Protein AF-A0A800FJP4-F1 (afdb_monomer)

Sequence (77 aa):
GAIIDLCRSNNITVLEKNFLIDDVYKADEAFVTGTFAGVLPVTAVDEHVLSGGQRGPLTKRLQELYRSEIDKRYPGK

Solvent-accessible surface area (backbone atoms only — not comparable to full-atom values): 4803 Å² total; per-residue (Å²): 99,79,67,61,53,48,29,57,76,65,77,40,92,81,82,93,69,93,79,55,73,68,56,60,70,68,32,68,61,51,66,51,75,44,95,84,67,44,62,39,68,40,30,56,58,91,93,38,68,20,42,88,60,39,81,35,72,67,60,51,51,49,38,54,53,50,50,54,50,49,46,70,76,44,73,94,115

Radius of gyration: 13.59 Å; Cα contacts (8 Å, |Δi|>4): 78; chains: 1; bounding box: 30×24×38 Å

Structure (mmCIF, N/CA/C/O backbone):
data_AF-A0A800FJP4-F1
#
_entry.id  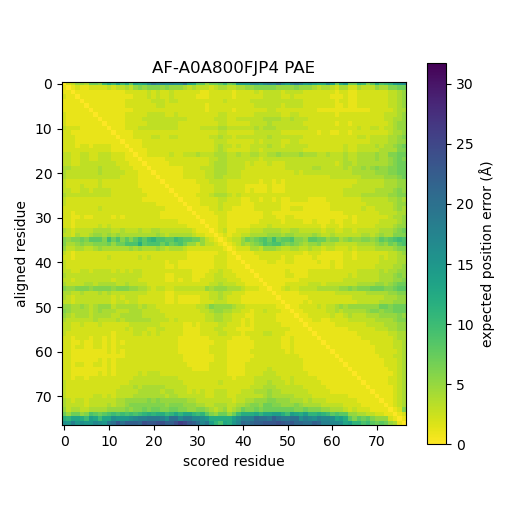 AF-A0A800FJP4-F1
#
loop_
_atom_site.group_PDB
_atom_site.id
_atom_site.type_symbol
_atom_site.label_atom_id
_atom_site.label_alt_id
_atom_site.label_comp_id
_atom_site.label_asym_id
_atom_site.label_entity_id
_atom_site.label_seq_id
_atom_site.pdbx_PDB_ins_code
_atom_site.Cartn_x
_atom_site.Cartn_y
_atom_site.Cartn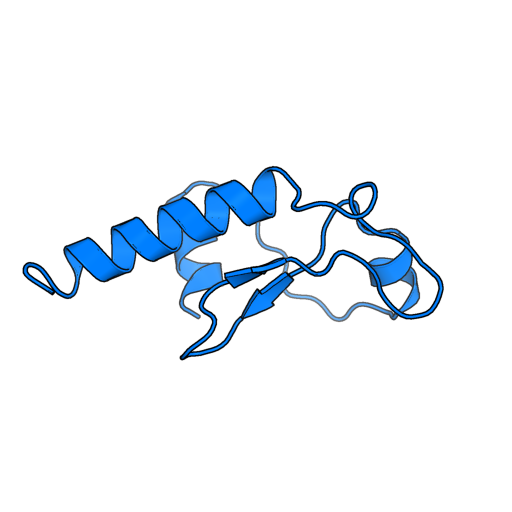_z
_atom_site.occupancy
_atom_site.B_iso_or_equiv
_atom_site.auth_seq_id
_atom_site.auth_comp_id
_atom_site.auth_asym_id
_atom_site.auth_atom_id
_atom_site.pdbx_PDB_model_num
ATOM 1 N N . GLY A 1 1 ? -7.106 -10.269 6.815 1.00 77.44 1 GLY A N 1
ATOM 2 C CA . GLY A 1 1 ? -5.728 -9.820 7.124 1.00 77.44 1 GLY A CA 1
ATOM 3 C C . GLY A 1 1 ? -5.727 -8.308 7.154 1.00 77.44 1 GLY A C 1
ATOM 4 O O . GLY A 1 1 ? -6.404 -7.742 6.311 1.00 77.44 1 GLY A O 1
ATOM 5 N N . ALA A 1 2 ? -5.013 -7.654 8.081 1.00 91.44 2 ALA A N 1
ATOM 6 C CA . ALA A 1 2 ? -5.262 -6.247 8.448 1.00 91.44 2 ALA A CA 1
ATOM 7 C C . ALA A 1 2 ? -5.463 -5.284 7.257 1.00 91.44 2 ALA A C 1
ATOM 9 O O . ALA A 1 2 ? -6.439 -4.542 7.239 1.00 91.44 2 ALA A O 1
ATOM 10 N N . ILE A 1 3 ? -4.606 -5.342 6.231 1.00 96.38 3 ILE A N 1
ATOM 11 C CA . ILE A 1 3 ? -4.741 -4.493 5.033 1.00 96.38 3 ILE A CA 1
ATOM 12 C C . ILE A 1 3 ? -5.890 -4.931 4.116 1.00 96.38 3 ILE A C 1
ATOM 14 O O . ILE A 1 3 ? -6.626 -4.087 3.622 1.00 96.38 3 ILE A O 1
ATOM 18 N N . ILE A 1 4 ? -6.101 -6.235 3.924 1.00 96.94 4 ILE A N 1
ATOM 19 C CA . ILE A 1 4 ? -7.234 -6.760 3.142 1.00 96.94 4 ILE A CA 1
ATOM 20 C C . ILE A 1 4 ? -8.572 -6.343 3.771 1.00 96.94 4 ILE A C 1
ATOM 22 O O . ILE A 1 4 ? -9.480 -5.905 3.065 1.00 96.94 4 ILE A O 1
ATOM 26 N N . ASP A 1 5 ? -8.691 -6.446 5.095 1.00 96.12 5 ASP A N 1
ATOM 27 C CA . ASP A 1 5 ? -9.919 -6.102 5.819 1.00 96.12 5 ASP A CA 1
ATOM 28 C C . ASP A 1 5 ? -10.179 -4.586 5.755 1.00 96.12 5 ASP A C 1
ATOM 30 O O . ASP A 1 5 ? -11.315 -4.140 5.568 1.00 96.12 5 ASP A O 1
ATOM 34 N N . LEU A 1 6 ? -9.107 -3.790 5.806 1.00 96.44 6 LEU A N 1
ATOM 35 C CA . LEU A 1 6 ? -9.145 -2.344 5.612 1.00 96.44 6 LEU A CA 1
ATOM 36 C C . LEU A 1 6 ? -9.594 -1.967 4.194 1.00 96.44 6 LEU A C 1
ATOM 38 O O . LEU A 1 6 ? -10.453 -1.100 4.047 1.00 96.44 6 LEU A O 1
ATOM 42 N N . CYS A 1 7 ? -9.078 -2.638 3.159 1.00 97.81 7 CYS A N 1
ATOM 43 C CA . CYS A 1 7 ? -9.523 -2.448 1.779 1.00 97.81 7 CYS A CA 1
ATOM 44 C C . CYS A 1 7 ? -11.023 -2.731 1.631 1.00 97.81 7 CYS A C 1
ATOM 46 O O . CYS A 1 7 ? -11.759 -1.881 1.127 1.00 97.81 7 CYS A O 1
ATOM 48 N N . ARG A 1 8 ? -11.486 -3.881 2.143 1.00 97.00 8 ARG A N 1
ATOM 49 C CA . ARG A 1 8 ? -12.904 -4.280 2.115 1.00 97.00 8 ARG A CA 1
ATOM 50 C C . ARG A 1 8 ? -13.802 -3.239 2.787 1.00 97.00 8 ARG A C 1
ATOM 52 O O . ARG A 1 8 ? -14.814 -2.848 2.218 1.00 97.00 8 ARG A O 1
ATOM 59 N N . SER A 1 9 ? -13.389 -2.730 3.946 1.00 96.94 9 SER A N 1
ATOM 60 C CA . SER A 1 9 ? -14.149 -1.731 4.714 1.00 96.94 9 SER A CA 1
ATOM 61 C C . SER A 1 9 ? -14.169 -0.339 4.066 1.00 96.94 9 SER A C 1
ATOM 63 O O . SER A 1 9 ? -15.003 0.491 4.412 1.00 96.94 9 SER A O 1
ATOM 65 N N . ASN A 1 10 ? -13.261 -0.073 3.121 1.00 97.25 10 ASN A N 1
ATOM 66 C CA . ASN A 1 10 ? -13.113 1.214 2.435 1.00 97.25 10 ASN A CA 1
ATOM 67 C C . ASN A 1 10 ? -13.494 1.155 0.945 1.00 97.25 10 ASN A C 1
ATOM 69 O O . ASN A 1 10 ? -13.114 2.049 0.180 1.00 97.25 10 ASN A O 1
ATOM 73 N N . ASN A 1 11 ? -14.243 0.122 0.536 1.00 97.12 11 ASN A N 1
ATOM 74 C CA . ASN A 1 11 ? -14.684 -0.101 -0.846 1.00 97.12 11 ASN A CA 1
ATOM 75 C C . ASN A 1 11 ? -13.521 -0.121 -1.855 1.00 97.12 11 ASN A C 1
ATOM 77 O O . ASN A 1 11 ? -13.634 0.389 -2.969 1.00 97.12 11 ASN A O 1
ATOM 81 N N . ILE A 1 12 ? -12.379 -0.682 -1.452 1.00 97.75 12 ILE A N 1
ATOM 82 C CA . ILE A 1 12 ? -11.244 -0.958 -2.333 1.00 97.75 12 ILE A CA 1
ATOM 83 C C . ILE A 1 12 ? -11.350 -2.424 -2.748 1.00 97.75 12 ILE A C 1
ATOM 85 O O . ILE A 1 12 ? -11.336 -3.315 -1.897 1.00 97.75 12 ILE A O 1
ATOM 89 N N . THR A 1 13 ? -11.471 -2.676 -4.051 1.00 97.94 13 THR A N 1
ATOM 90 C CA . THR A 1 13 ? -11.576 -4.033 -4.600 1.00 97.94 13 THR A CA 1
ATOM 91 C C . THR A 1 13 ? -10.342 -4.856 -4.244 1.00 97.94 13 THR A C 1
ATOM 93 O O . THR A 1 13 ? -9.214 -4.431 -4.485 1.00 97.94 13 THR A O 1
ATOM 96 N N . VAL A 1 14 ? -10.561 -6.057 -3.707 1.00 97.56 14 VAL A N 1
ATOM 97 C CA . VAL A 1 14 ? -9.497 -7.019 -3.400 1.00 97.56 14 VAL A CA 1
ATOM 98 C C . VAL A 1 14 ? -9.736 -8.295 -4.191 1.00 97.56 14 VAL A C 1
ATOM 100 O O . VAL A 1 14 ? -10.816 -8.879 -4.113 1.00 97.56 14 VAL A O 1
ATOM 103 N N . LEU A 1 15 ? -8.712 -8.736 -4.919 1.00 96.69 15 LEU A N 1
ATOM 104 C CA . LEU A 1 15 ? -8.686 -10.017 -5.615 1.00 96.69 15 LEU A CA 1
ATOM 105 C C . LEU A 1 15 ? -7.516 -10.839 -5.079 1.00 96.69 15 LEU A C 1
ATOM 107 O O . LEU A 1 15 ? -6.359 -10.550 -5.371 1.00 96.69 15 LEU A O 1
ATOM 111 N N . GLU A 1 16 ? -7.829 -11.857 -4.283 1.00 96.62 16 GLU A N 1
ATOM 112 C CA . GLU A 1 16 ? -6.843 -12.820 -3.792 1.00 96.62 16 GLU A CA 1
ATOM 113 C C . GLU A 1 16 ? -6.649 -13.893 -4.870 1.00 96.62 16 GLU A C 1
ATOM 115 O O . GLU A 1 16 ? -7.549 -14.688 -5.140 1.00 96.62 16 GLU A O 1
ATOM 120 N N . LYS A 1 17 ? -5.494 -13.876 -5.537 1.00 95.81 17 LYS A N 1
ATOM 121 C CA . LYS A 1 17 ? -5.142 -14.835 -6.589 1.00 95.81 17 LYS A CA 1
ATOM 122 C C . LYS A 1 17 ? -3.642 -15.091 -6.601 1.00 95.81 17 LYS A C 1
ATOM 124 O O . LYS A 1 17 ? -2.860 -14.266 -6.132 1.00 95.81 17 LYS A O 1
ATOM 129 N N . ASN A 1 18 ? -3.249 -16.198 -7.218 1.00 97.69 18 ASN A N 1
ATOM 130 C CA . ASN A 1 18 ? -1.869 -16.361 -7.653 1.00 97.69 18 ASN A CA 1
ATOM 131 C C . ASN A 1 18 ? -1.567 -15.334 -8.753 1.00 97.69 18 ASN A C 1
ATOM 133 O O . ASN A 1 18 ? -2.418 -15.055 -9.602 1.00 97.69 18 ASN A O 1
ATOM 137 N N . PHE A 1 19 ? -0.359 -14.790 -8.729 1.00 96.50 19 PHE A N 1
ATOM 138 C CA . PHE A 1 19 ? 0.161 -13.873 -9.735 1.00 96.50 19 PHE A CA 1
ATOM 139 C C . PHE A 1 19 ? 1.584 -14.293 -10.106 1.00 96.50 19 PHE A C 1
ATOM 141 O O . PHE A 1 19 ? 2.257 -14.991 -9.344 1.00 96.50 19 PHE A O 1
ATOM 148 N N . LEU A 1 20 ? 2.014 -13.907 -11.299 1.00 97.81 20 LEU A N 1
ATOM 149 C CA . LEU A 1 20 ? 3.360 -14.141 -11.808 1.00 97.81 20 LEU A CA 1
ATOM 150 C C . LEU A 1 20 ? 4.235 -12.915 -11.552 1.00 97.81 20 LEU A C 1
ATOM 152 O O . LEU A 1 20 ? 3.737 -11.817 -11.317 1.00 97.81 20 LEU A O 1
ATOM 156 N N . ILE A 1 21 ? 5.553 -13.077 -11.656 1.00 96.62 21 ILE A N 1
ATOM 157 C CA . ILE A 1 21 ? 6.474 -11.942 -11.523 1.00 96.62 21 ILE A CA 1
ATOM 158 C C . ILE A 1 21 ? 6.211 -10.856 -12.584 1.00 96.62 21 ILE A C 1
ATOM 160 O O . ILE A 1 21 ? 6.245 -9.669 -12.275 1.00 96.62 21 ILE A O 1
ATOM 164 N N . ASP A 1 22 ? 5.811 -11.256 -13.794 1.00 97.25 22 ASP A N 1
ATOM 165 C CA . ASP A 1 22 ? 5.411 -10.347 -14.874 1.00 97.25 22 ASP A CA 1
ATOM 166 C C . ASP A 1 22 ? 4.208 -9.463 -14.519 1.00 97.25 22 ASP A C 1
ATOM 168 O O . ASP A 1 22 ? 4.103 -8.349 -15.035 1.00 97.25 22 ASP A O 1
ATOM 172 N N . ASP A 1 23 ? 3.302 -9.935 -13.653 1.00 97.25 23 ASP A N 1
ATOM 173 C CA . ASP A 1 23 ? 2.190 -9.115 -13.163 1.00 97.25 23 ASP A CA 1
ATOM 174 C C . ASP A 1 23 ? 2.712 -7.983 -12.264 1.00 97.25 23 ASP A C 1
ATOM 176 O O . ASP A 1 23 ? 2.166 -6.883 -12.282 1.00 97.25 23 ASP A O 1
ATOM 180 N N . VAL A 1 24 ? 3.789 -8.233 -11.507 1.00 97.19 24 VAL A N 1
ATOM 181 C CA . VAL A 1 24 ? 4.428 -7.238 -10.632 1.00 97.19 24 VAL A CA 1
ATOM 182 C C . VAL A 1 24 ? 5.170 -6.193 -11.455 1.00 97.19 24 VAL A C 1
ATOM 184 O O . VAL A 1 24 ? 5.012 -5.003 -11.201 1.00 97.19 24 VAL A O 1
ATOM 187 N N . TYR A 1 25 ? 5.930 -6.608 -12.474 1.00 97.38 25 TYR A N 1
ATOM 188 C CA . TYR A 1 25 ? 6.657 -5.677 -13.350 1.00 97.38 25 TYR A CA 1
ATOM 189 C C . TYR A 1 25 ? 5.738 -4.722 -14.118 1.00 97.38 25 TYR A C 1
ATOM 191 O O . TYR A 1 25 ? 6.159 -3.629 -14.490 1.00 97.38 25 TYR A O 1
ATOM 199 N N . LYS A 1 26 ? 4.488 -5.131 -14.360 1.00 96.06 26 LYS A N 1
ATOM 200 C CA . LYS A 1 26 ? 3.466 -4.337 -15.058 1.00 96.06 26 LYS A CA 1
ATOM 201 C C . LYS A 1 26 ? 2.497 -3.631 -14.108 1.00 96.06 26 LYS A C 1
ATOM 203 O O . LYS A 1 26 ? 1.574 -2.976 -14.585 1.00 96.06 26 LYS A O 1
ATOM 208 N N . ALA A 1 27 ? 2.657 -3.790 -12.796 1.00 97.62 27 ALA A N 1
ATOM 209 C CA . ALA A 1 27 ? 1.759 -3.182 -11.829 1.00 97.62 27 ALA A CA 1
ATOM 210 C C . ALA A 1 27 ? 1.952 -1.659 -11.785 1.00 97.62 27 ALA A C 1
ATOM 212 O O . ALA A 1 27 ? 3.079 -1.164 -11.776 1.00 97.62 27 ALA A O 1
ATOM 213 N N . ASP A 1 28 ? 0.850 -0.913 -11.678 1.00 97.75 28 ASP A N 1
ATOM 214 C CA . ASP A 1 28 ? 0.907 0.538 -11.467 1.00 97.75 28 ASP A CA 1
ATOM 215 C C . ASP A 1 28 ? 1.610 0.882 -10.142 1.00 97.75 28 ASP A C 1
ATOM 217 O O . ASP A 1 28 ? 2.378 1.846 -10.058 1.00 97.75 28 ASP A O 1
ATOM 221 N N . GLU A 1 29 ? 1.358 0.069 -9.109 1.00 98.12 29 GLU A N 1
ATOM 222 C CA . GLU A 1 29 ? 1.926 0.174 -7.765 1.00 98.12 29 GLU A CA 1
ATOM 223 C C . GLU A 1 29 ? 2.168 -1.213 -7.157 1.00 98.12 29 GLU A C 1
ATOM 225 O O . GLU A 1 29 ? 1.400 -2.149 -7.386 1.00 98.12 29 GLU A O 1
ATOM 230 N N . ALA A 1 30 ? 3.171 -1.316 -6.286 1.00 97.94 30 ALA A N 1
ATOM 231 C CA . ALA A 1 30 ? 3.345 -2.450 -5.387 1.00 97.94 30 ALA A CA 1
ATOM 232 C C . ALA A 1 30 ? 3.724 -1.967 -3.982 1.00 97.94 30 ALA A C 1
ATOM 234 O O . ALA A 1 30 ? 4.300 -0.892 -3.791 1.00 97.94 30 ALA A O 1
ATOM 235 N N . PHE A 1 31 ? 3.404 -2.773 -2.975 1.00 97.88 31 PHE A N 1
ATOM 236 C CA . PHE A 1 31 ? 3.773 -2.511 -1.590 1.00 97.88 31 PHE A CA 1
ATOM 237 C C . PHE A 1 31 ? 3.951 -3.823 -0.831 1.00 97.88 31 PHE A C 1
ATOM 239 O O . PHE A 1 31 ? 3.393 -4.856 -1.198 1.00 97.88 31 PHE A O 1
ATOM 246 N N . VAL A 1 32 ? 4.702 -3.764 0.265 1.00 97.12 32 VAL A N 1
ATOM 247 C CA . VAL A 1 32 ? 4.822 -4.867 1.223 1.00 97.12 32 VAL A CA 1
ATOM 248 C C . VAL A 1 32 ? 4.210 -4.471 2.557 1.00 97.12 32 VAL A C 1
ATOM 250 O O . VAL A 1 32 ? 4.147 -3.290 2.911 1.00 97.12 32 VAL A O 1
ATOM 253 N N . THR A 1 33 ? 3.759 -5.473 3.307 1.00 96.44 33 THR A N 1
ATOM 254 C CA . THR A 1 33 ? 3.184 -5.274 4.637 1.00 96.44 33 THR A CA 1
ATOM 255 C C . THR A 1 33 ? 4.008 -5.988 5.693 1.00 96.44 33 THR A C 1
ATOM 257 O O . THR A 1 33 ? 4.406 -7.132 5.484 1.00 96.44 33 THR A O 1
ATOM 260 N N . GLY A 1 34 ? 4.211 -5.365 6.848 1.00 93.94 34 GLY A N 1
ATOM 261 C CA . GLY A 1 34 ? 4.883 -6.002 7.980 1.00 93.94 34 GLY A CA 1
ATOM 262 C C . GLY A 1 34 ? 4.554 -5.309 9.294 1.00 93.94 34 GLY A C 1
ATOM 263 O O . GLY A 1 34 ? 4.183 -4.140 9.301 1.00 93.94 34 GLY A O 1
ATOM 264 N N . THR A 1 35 ? 4.709 -6.011 10.417 1.00 88.94 35 THR A N 1
ATOM 265 C CA . THR A 1 35 ? 4.340 -5.491 11.746 1.00 88.94 35 THR A CA 1
ATOM 266 C C . THR A 1 35 ? 5.004 -4.151 12.067 1.00 88.94 35 THR A C 1
ATOM 268 O O . THR A 1 35 ? 4.344 -3.250 12.574 1.00 88.94 35 THR A O 1
ATOM 271 N N . PHE A 1 36 ? 6.292 -4.001 11.742 1.00 83.81 36 PHE A N 1
ATOM 272 C CA . PHE A 1 36 ? 7.043 -2.771 12.009 1.00 83.81 36 PHE A CA 1
ATOM 273 C C . PHE A 1 36 ? 6.858 -1.711 10.920 1.00 83.81 36 PHE A C 1
ATOM 275 O O . PHE A 1 36 ? 6.599 -0.552 11.225 1.00 83.81 36 PHE A O 1
ATOM 282 N N . ALA A 1 37 ? 6.978 -2.103 9.649 1.00 85.75 37 ALA A N 1
ATOM 283 C CA . ALA A 1 37 ? 6.919 -1.166 8.528 1.00 85.75 37 ALA A CA 1
ATOM 284 C C . ALA A 1 37 ? 5.488 -0.696 8.199 1.00 85.75 37 ALA A C 1
ATOM 286 O O . ALA A 1 37 ? 5.310 0.312 7.519 1.00 85.75 37 ALA A O 1
ATOM 287 N N . GLY A 1 38 ? 4.461 -1.411 8.669 1.00 92.75 38 GLY A N 1
ATOM 288 C CA . GLY A 1 38 ? 3.072 -1.172 8.293 1.00 92.75 38 GLY A CA 1
ATOM 289 C C . GLY A 1 38 ? 2.868 -1.473 6.813 1.00 92.75 38 GLY A C 1
ATOM 290 O O . GLY A 1 38 ? 2.916 -2.634 6.419 1.00 92.75 38 GLY A O 1
ATOM 291 N N . VAL A 1 39 ? 2.668 -0.425 6.013 1.00 97.12 39 VAL A N 1
ATOM 292 C CA . VAL A 1 39 ? 2.573 -0.475 4.547 1.00 97.12 39 VAL A CA 1
ATOM 293 C C . VAL A 1 39 ? 3.769 0.281 3.972 1.00 97.12 39 VAL A C 1
ATOM 295 O O . VAL A 1 39 ? 3.888 1.488 4.189 1.00 97.12 39 VAL A O 1
ATOM 298 N N . LEU A 1 40 ? 4.643 -0.407 3.238 1.00 97.06 40 LEU A N 1
ATOM 299 C CA . LEU A 1 40 ? 5.843 0.180 2.638 1.00 97.06 40 LEU A CA 1
ATOM 300 C C . LEU A 1 40 ? 5.744 0.139 1.103 1.00 97.06 40 LEU A C 1
ATOM 302 O O . LEU A 1 40 ? 5.558 -0.953 0.561 1.00 97.06 40 LEU A O 1
ATOM 306 N N . PRO A 1 41 ? 5.866 1.280 0.397 1.00 97.81 41 PRO A N 1
ATOM 307 C CA . PRO A 1 41 ? 5.849 1.299 -1.061 1.00 97.81 41 PRO A CA 1
ATOM 308 C C . PRO A 1 41 ? 7.072 0.586 -1.633 1.00 97.81 41 PRO A C 1
ATOM 310 O O . PRO A 1 41 ? 8.188 0.761 -1.146 1.00 97.81 41 PRO A O 1
ATOM 313 N N . VAL A 1 42 ? 6.853 -0.166 -2.704 1.00 97.81 42 VAL A N 1
ATOM 314 C CA . VAL A 1 42 ? 7.908 -0.712 -3.554 1.00 97.81 42 VAL A CA 1
ATOM 315 C C . VAL A 1 42 ? 8.022 0.200 -4.770 1.00 97.81 42 VAL A C 1
ATOM 317 O O . VAL A 1 42 ? 7.074 0.339 -5.536 1.00 97.81 42 VAL A O 1
ATOM 320 N N . THR A 1 43 ? 9.172 0.852 -4.928 1.00 97.50 43 THR A N 1
ATOM 321 C CA . THR A 1 43 ? 9.430 1.783 -6.041 1.00 97.50 43 THR A CA 1
ATOM 322 C C . THR A 1 43 ? 10.181 1.135 -7.201 1.00 97.50 43 THR A C 1
ATOM 324 O O . THR A 1 43 ? 10.209 1.696 -8.294 1.00 97.50 43 THR A O 1
ATOM 327 N N . ALA A 1 44 ? 10.774 -0.040 -6.986 1.00 97.44 44 ALA A N 1
ATOM 328 C CA . ALA A 1 44 ? 11.389 -0.850 -8.028 1.00 97.44 44 ALA A CA 1
ATOM 329 C C . ALA A 1 44 ? 11.431 -2.331 -7.626 1.00 97.44 44 ALA A C 1
ATOM 331 O O . ALA A 1 44 ? 11.544 -2.651 -6.439 1.00 97.44 44 ALA A O 1
ATOM 332 N N . VAL A 1 45 ? 11.367 -3.213 -8.622 1.00 97.56 45 VAL A N 1
ATOM 333 C CA . VAL A 1 45 ? 11.640 -4.652 -8.502 1.00 97.56 45 VAL A CA 1
ATOM 334 C C . VAL A 1 45 ? 12.616 -5.020 -9.613 1.00 97.56 45 VAL A C 1
ATOM 336 O O . VAL A 1 45 ? 12.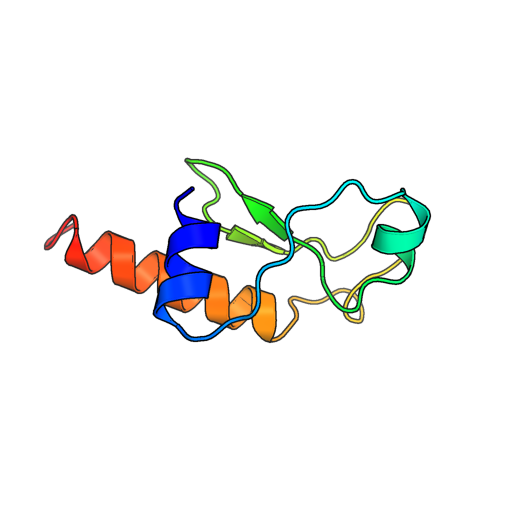307 -4.847 -10.792 1.00 97.56 45 VAL A O 1
ATOM 339 N N . ASP A 1 46 ? 13.801 -5.491 -9.235 1.00 95.56 46 ASP A N 1
ATOM 340 C CA . ASP A 1 46 ? 14.941 -5.669 -10.139 1.00 95.56 46 ASP A CA 1
ATOM 341 C C . ASP A 1 46 ? 15.220 -4.387 -10.951 1.00 95.56 46 ASP A C 1
ATOM 343 O O . ASP A 1 46 ? 15.392 -3.312 -10.377 1.00 95.56 46 ASP A O 1
ATOM 347 N N . GLU A 1 47 ? 15.249 -4.479 -12.281 1.00 95.44 47 GLU A N 1
ATOM 348 C CA . GLU A 1 47 ? 15.470 -3.341 -13.184 1.00 95.44 47 GLU A CA 1
ATOM 349 C C . GLU A 1 47 ? 14.176 -2.565 -13.515 1.00 95.44 47 GLU A C 1
ATOM 351 O O . GLU A 1 47 ? 14.212 -1.574 -14.245 1.00 95.44 47 GLU A O 1
ATOM 356 N N . HIS A 1 48 ? 13.023 -2.981 -12.974 1.00 97.25 48 HIS A N 1
ATOM 357 C CA . HIS A 1 48 ? 11.722 -2.385 -13.280 1.00 97.25 48 HIS A CA 1
ATOM 358 C C . HIS A 1 48 ? 11.326 -1.350 -12.229 1.00 97.25 48 HIS A C 1
ATOM 360 O O . HIS A 1 48 ? 11.024 -1.679 -11.081 1.00 97.25 48 HIS A O 1
ATOM 366 N N . VAL A 1 49 ? 11.281 -0.083 -12.641 1.00 97.75 49 VAL A N 1
ATOM 367 C CA . VAL A 1 49 ? 10.779 1.022 -11.816 1.00 97.75 49 VAL A CA 1
ATOM 368 C C . VAL A 1 49 ? 9.250 1.018 -11.817 1.00 97.75 49 VAL A C 1
ATOM 370 O O . VAL A 1 49 ? 8.626 1.081 -12.874 1.00 97.75 49 VAL A O 1
ATOM 373 N N . LEU A 1 50 ? 8.651 1.011 -10.627 1.00 97.81 50 LEU A N 1
ATOM 374 C CA . LEU A 1 50 ? 7.203 1.090 -10.424 1.00 97.81 50 LEU A CA 1
ATOM 375 C C . LEU A 1 50 ? 6.805 2.507 -10.004 1.00 97.81 50 LEU A C 1
ATOM 377 O O . LEU A 1 50 ? 7.592 3.218 -9.376 1.00 97.81 50 LEU A O 1
ATOM 381 N N . SER A 1 51 ? 5.585 2.936 -10.344 1.00 94.31 51 SER A N 1
ATOM 382 C CA . SER A 1 51 ? 5.030 4.236 -9.920 1.00 94.31 51 SER A CA 1
ATOM 383 C C . SER A 1 51 ? 5.962 5.447 -10.160 1.00 94.31 51 SER A C 1
ATOM 385 O O . SER A 1 51 ? 6.007 6.384 -9.360 1.00 94.31 51 SER A O 1
ATOM 387 N N . GLY A 1 52 ? 6.769 5.427 -11.229 1.00 94.88 52 GLY A N 1
ATOM 388 C CA . GLY A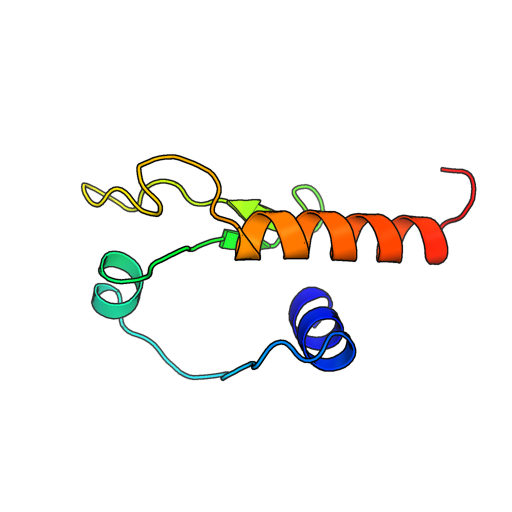 1 52 ? 7.746 6.489 -11.514 1.00 94.88 52 GLY A CA 1
ATOM 389 C C . GLY A 1 52 ? 8.839 6.649 -10.445 1.00 94.88 52 GLY A C 1
ATOM 390 O O . GLY A 1 52 ? 9.362 7.748 -10.263 1.00 94.88 52 GLY A O 1
ATOM 391 N N . GLY A 1 53 ? 9.152 5.581 -9.704 1.00 96.62 53 GLY A N 1
ATOM 392 C CA . GLY A 1 53 ? 10.164 5.566 -8.646 1.00 96.62 53 GLY A CA 1
ATOM 393 C C . GLY A 1 53 ? 9.6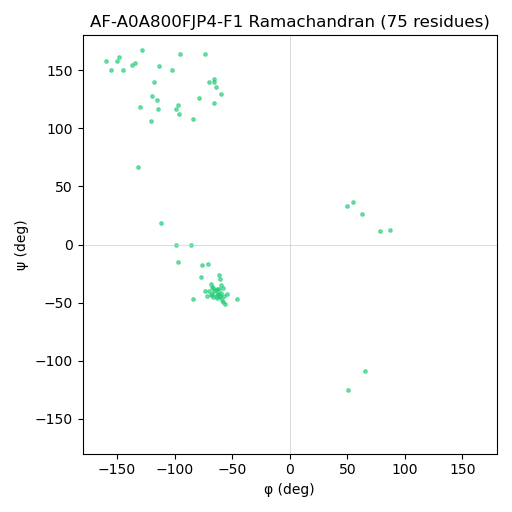92 6.194 -7.335 1.00 96.62 53 GLY A C 1
ATOM 394 O O . GLY A 1 53 ? 10.502 6.449 -6.445 1.00 96.62 53 GLY A O 1
ATOM 395 N N . GLN A 1 54 ? 8.393 6.465 -7.205 1.00 96.88 54 GLN A N 1
ATOM 396 C CA . GLN A 1 54 ? 7.802 7.149 -6.060 1.00 96.88 54 GLN A CA 1
ATOM 397 C C . GLN A 1 54 ? 6.625 6.364 -5.487 1.00 96.88 54 GLN A C 1
ATOM 399 O O . GLN A 1 54 ? 6.111 5.429 -6.087 1.00 96.88 54 GLN A O 1
ATOM 404 N N . ARG A 1 55 ? 6.177 6.749 -4.291 1.00 97.88 55 ARG A N 1
ATOM 405 C CA . ARG A 1 55 ? 4.974 6.168 -3.688 1.00 97.88 55 ARG A CA 1
ATOM 406 C C . ARG A 1 55 ? 3.739 6.531 -4.518 1.00 97.88 55 ARG A C 1
ATOM 408 O O . ARG A 1 55 ? 3.414 7.714 -4.626 1.00 97.88 55 ARG A O 1
ATOM 415 N N . GLY A 1 56 ? 3.015 5.522 -4.992 1.00 98.12 56 GLY A N 1
ATOM 416 C CA . GLY A 1 56 ? 1.750 5.709 -5.694 1.00 98.12 56 GLY A CA 1
ATOM 417 C C . GLY A 1 56 ? 0.560 6.099 -4.792 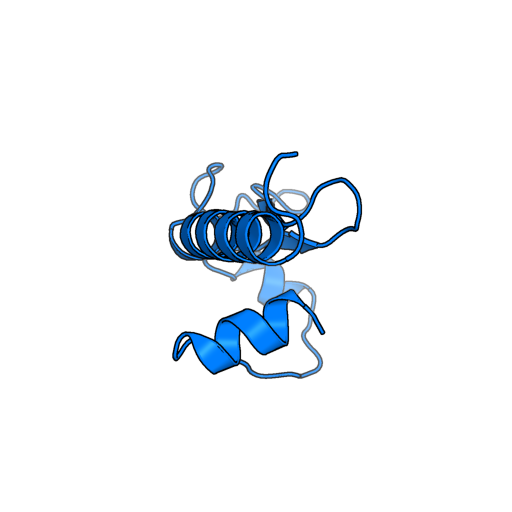1.00 98.12 56 GLY A C 1
ATOM 418 O O . GLY A 1 56 ? 0.632 6.017 -3.554 1.00 98.12 56 GLY A O 1
ATOM 419 N N . PRO A 1 57 ? -0.536 6.598 -5.394 1.00 97.88 57 PRO A N 1
ATOM 420 C CA . PRO A 1 57 ? -1.704 7.108 -4.677 1.00 97.88 57 PRO A CA 1
ATOM 421 C C . PRO A 1 57 ? -2.453 6.056 -3.848 1.00 97.88 57 PRO A C 1
ATOM 423 O O . PRO A 1 57 ? -2.885 6.374 -2.735 1.00 97.88 57 PRO A O 1
ATOM 426 N N . LEU A 1 58 ? -2.606 4.819 -4.331 1.00 97.62 58 LEU A N 1
ATOM 427 C CA . LEU A 1 58 ? -3.299 3.766 -3.586 1.00 97.62 58 LEU A CA 1
ATOM 428 C C . LEU A 1 58 ? -2.487 3.355 -2.358 1.00 97.62 58 LEU A C 1
ATOM 430 O O . LEU A 1 58 ? -3.031 3.255 -1.259 1.00 97.62 58 LEU A O 1
ATOM 434 N N . THR A 1 59 ? -1.175 3.207 -2.515 1.00 98.06 59 THR A N 1
ATOM 435 C CA . THR A 1 59 ? -0.267 2.882 -1.413 1.00 98.06 59 THR A CA 1
ATOM 436 C C . THR A 1 59 ? -0.275 3.977 -0.347 1.00 98.06 59 THR A C 1
ATOM 438 O O . THR A 1 59 ? -0.355 3.678 0.846 1.00 98.06 59 THR A O 1
ATOM 441 N N . LYS A 1 60 ? -0.266 5.256 -0.754 1.00 97.94 60 LYS A N 1
ATOM 442 C CA . LYS A 1 60 ? -0.424 6.392 0.170 1.00 97.94 60 LYS A CA 1
ATOM 443 C C . LYS A 1 60 ? -1.750 6.317 0.932 1.00 97.94 60 LYS A C 1
ATOM 445 O O . LYS A 1 60 ? -1.751 6.427 2.157 1.00 97.94 60 LYS A O 1
ATOM 450 N N . ARG A 1 61 ? -2.861 6.074 0.231 1.00 98.00 61 ARG A N 1
ATOM 451 C CA . ARG A 1 61 ? -4.187 5.938 0.850 1.00 98.00 61 ARG A CA 1
ATOM 452 C C . ARG A 1 61 ? -4.220 4.794 1.868 1.00 98.00 61 ARG A C 1
ATOM 454 O O . ARG A 1 61 ? -4.769 4.958 2.953 1.00 98.00 61 ARG A O 1
ATOM 461 N N . LEU A 1 62 ? -3.611 3.648 1.558 1.00 97.88 62 LEU A N 1
ATOM 462 C CA . LEU A 1 62 ? -3.543 2.510 2.480 1.00 97.88 62 LEU A CA 1
ATOM 463 C C . LEU A 1 62 ? -2.694 2.805 3.721 1.00 97.88 62 LEU A C 1
ATOM 465 O O . LEU A 1 62 ? -3.075 2.394 4.815 1.00 97.88 62 LEU A O 1
ATOM 469 N N . GLN A 1 63 ? -1.595 3.553 3.588 1.00 97.06 63 GLN A N 1
ATOM 470 C CA . GLN A 1 63 ? -0.807 4.013 4.738 1.00 97.06 63 GLN A CA 1
ATOM 471 C C . GLN A 1 63 ? -1.632 4.895 5.687 1.00 97.06 63 GLN A C 1
ATOM 473 O O . GLN A 1 63 ? -1.584 4.699 6.901 1.00 97.06 63 GLN A O 1
ATOM 478 N N . GLU A 1 64 ? -2.398 5.844 5.145 1.00 97.06 64 GLU A N 1
ATOM 479 C CA . GLU A 1 64 ? -3.242 6.766 5.921 1.00 97.06 64 GLU A CA 1
ATOM 480 C C . GLU A 1 64 ? -4.386 6.033 6.630 1.00 97.06 64 GLU A C 1
ATOM 482 O O . GLU A 1 64 ? -4.624 6.241 7.824 1.00 97.06 64 GLU A O 1
ATOM 487 N N . LEU A 1 65 ? -5.059 5.126 5.916 1.00 97.00 65 LEU A N 1
ATOM 488 C CA . LEU A 1 65 ? -6.112 4.288 6.482 1.00 97.00 65 LEU A CA 1
ATOM 489 C C . LEU A 1 65 ? -5.563 3.373 7.585 1.00 97.00 65 LEU A C 1
ATOM 491 O O . LEU A 1 65 ? -6.181 3.248 8.639 1.00 97.00 65 LEU A O 1
ATOM 495 N N . TYR A 1 66 ? -4.392 2.764 7.370 1.00 95.75 66 TYR A N 1
ATOM 496 C CA . TYR A 1 66 ? -3.787 1.864 8.349 1.00 95.75 66 TYR A CA 1
ATOM 497 C C . TYR A 1 66 ? -3.350 2.620 9.604 1.00 95.75 66 TYR A C 1
ATOM 499 O O . TYR A 1 66 ? -3.631 2.170 10.711 1.00 95.75 66 TYR A O 1
ATOM 507 N N . ARG A 1 67 ? -2.733 3.801 9.447 1.00 94.00 67 ARG A N 1
ATOM 508 C CA . ARG A 1 67 ? -2.404 4.689 10.572 1.00 94.00 67 ARG A CA 1
ATOM 509 C C . ARG A 1 67 ? -3.654 5.034 11.378 1.00 94.00 67 ARG A C 1
ATOM 511 O O . ARG A 1 67 ? -3.675 4.806 12.580 1.00 94.00 67 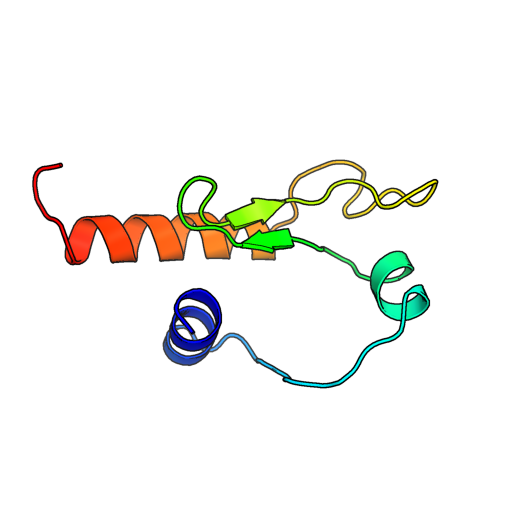ARG A O 1
ATOM 518 N N . SER A 1 68 ? -4.706 5.486 10.697 1.00 94.38 68 SER A N 1
ATOM 519 C CA . SER A 1 68 ? -5.976 5.847 11.332 1.00 94.38 68 SER A CA 1
ATOM 520 C C . SER A 1 68 ? -6.596 4.679 12.105 1.00 94.38 68 SER A C 1
ATOM 522 O O . SER A 1 68 ? -7.189 4.879 13.161 1.00 94.38 68 SER A O 1
ATOM 524 N N . GLU A 1 69 ? -6.476 3.454 11.591 1.00 94.06 69 GLU A N 1
ATOM 525 C CA . GLU A 1 69 ? -6.980 2.256 12.264 1.00 94.06 69 GLU A CA 1
ATOM 526 C C . GLU A 1 69 ? -6.161 1.900 13.513 1.00 94.06 69 GLU A C 1
ATOM 528 O O . GLU A 1 69 ? -6.725 1.547 14.549 1.00 94.06 69 GLU A O 1
ATOM 533 N N . ILE A 1 70 ? -4.835 2.045 13.451 1.00 92.31 70 ILE A N 1
ATOM 534 C CA . ILE A 1 70 ? -3.957 1.859 14.612 1.00 92.31 70 ILE A CA 1
ATOM 535 C C . ILE A 1 70 ? -4.271 2.885 15.704 1.00 92.31 70 ILE A C 1
ATOM 537 O O . ILE A 1 70 ? -4.431 2.488 16.858 1.00 92.31 70 ILE A O 1
ATOM 541 N N . ASP A 1 71 ? -4.432 4.159 15.347 1.00 92.94 71 ASP A N 1
ATOM 542 C CA . ASP A 1 71 ? -4.722 5.235 16.302 1.00 92.94 71 ASP A CA 1
ATOM 543 C C . ASP A 1 71 ? -6.077 5.014 17.003 1.00 92.94 71 ASP A C 1
ATOM 545 O O . ASP A 1 71 ? -6.206 5.221 18.210 1.00 92.94 71 ASP A O 1
ATOM 549 N N . LYS A 1 72 ? -7.087 4.514 16.274 1.00 92.69 72 LYS A N 1
ATOM 550 C CA . LYS A 1 72 ? -8.386 4.121 16.853 1.00 92.69 72 LYS A CA 1
ATOM 551 C C . LYS A 1 72 ? -8.270 2.938 17.809 1.00 92.69 72 LYS A C 1
ATOM 553 O O . LYS A 1 72 ? -8.956 2.902 18.828 1.00 92.69 72 LYS A O 1
ATOM 558 N N . ARG A 1 73 ? -7.447 1.945 17.463 1.00 91.69 73 ARG A N 1
ATOM 559 C CA . ARG A 1 73 ? -7.293 0.711 18.244 1.00 91.69 73 ARG A CA 1
ATOM 560 C C . ARG A 1 73 ? -6.423 0.906 19.485 1.00 91.69 73 ARG A C 1
ATOM 562 O O . ARG A 1 73 ? -6.613 0.196 20.472 1.00 91.69 73 ARG A O 1
ATOM 569 N N . TYR A 1 74 ? -5.492 1.855 19.438 1.00 91.38 74 TYR A N 1
ATOM 570 C CA . TYR A 1 74 ? -4.549 2.1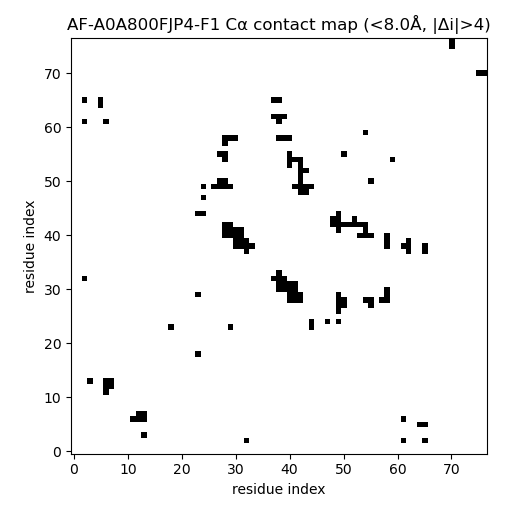68 20.510 1.00 91.38 74 TYR A CA 1
ATOM 571 C C . TYR A 1 74 ? -4.504 3.682 20.785 1.00 91.38 74 TYR A C 1
ATOM 573 O O . TYR A 1 74 ? -3.477 4.318 20.549 1.00 91.38 74 TYR A O 1
ATOM 581 N N . PRO A 1 75 ? -5.599 4.271 21.295 1.00 87.06 75 PRO A N 1
ATOM 582 C CA . PRO A 1 75 ? -5.667 5.706 21.539 1.00 87.06 75 PRO A CA 1
ATOM 583 C C . PRO A 1 75 ? -4.647 6.140 22.604 1.00 87.06 75 PRO A C 1
ATOM 585 O O . PRO A 1 75 ? -4.527 5.506 23.653 1.00 87.06 75 PRO A O 1
ATOM 588 N N . GLY A 1 76 ? -3.937 7.244 22.350 1.00 77.50 76 GLY A N 1
ATOM 589 C CA . GLY A 1 76 ? -2.989 7.844 23.300 1.00 77.50 76 GLY A CA 1
ATOM 590 C C . GLY A 1 76 ? -1.559 7.290 23.256 1.00 77.50 76 GLY A C 1
ATOM 591 O O . GLY A 1 76 ? -0.780 7.579 24.164 1.00 77.50 76 GLY A O 1
ATOM 592 N N . LYS A 1 77 ? -1.213 6.510 22.226 1.00 57.59 77 LYS A N 1
ATOM 593 C CA . LYS A 1 77 ? 0.175 6.268 21.807 1.00 57.59 77 LYS A CA 1
ATOM 594 C C . LYS A 1 77 ? 0.549 7.130 20.611 1.00 57.59 77 LYS A C 1
ATOM 596 O O . LYS A 1 77 ? -0.371 7.497 19.852 1.00 57.59 77 LYS A O 1
#

Nearest PDB structures (foldseek):
  6nst-assembly1_C  TM=9.128E-01  e=1.191E-04  Pseudomonas aeruginosa PAO1
  6nst-assembly1_F  TM=9.081E-01  e=1.558E-04  Pseudomonas aeruginosa PAO1
  4pbc-assembly1_B  TM=9.393E-01  e=5.572E-04  Burkholderia cenocepacia J2315
  4pbc-assembly1_A  TM=9.365E-01  e=1.019E-03  Burkholderia cenocepacia J2315
  4m0j-assembly1_B  TM=9.354E-01  e=4.767E-03  Burkholderia thailandensis E264

pLDDT: mean 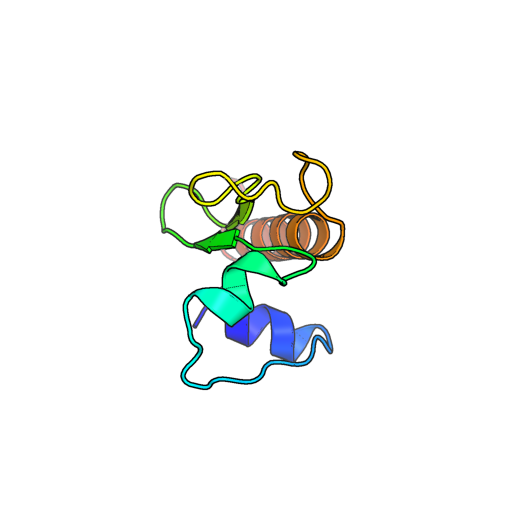94.93, std 5.91, range [57.59, 98.12]

Foldseek 3Di:
DLLVVLCVVVVNDDDDDDDDVVCVLPDLWDWDDDPVVHTGTDQDDDVRGHNPSDHDDVSVVSVVSRVVVVCVVDPPD

Secondary structure (DSSP, 8-state):
-HHHHHHHHTT---------HHHHHT-S-EEEEETTTEEEEE-EETTEE-GGGS--HHHHHHHHHHHHHHHHHSTT-

Mean predicted aligned error: 3.01 Å